Protein AF-A0AAU5ZJK6-F1 (afdb_monomer)

Structure (mmCIF, N/CA/C/O backbone):
data_AF-A0AAU5ZJK6-F1
#
_entry.id   AF-A0AAU5ZJK6-F1
#
loop_
_atom_site.group_PDB
_atom_site.id
_atom_site.type_symbol
_atom_site.label_atom_id
_atom_site.label_alt_id
_atom_site.label_comp_id
_atom_site.label_asym_id
_atom_site.label_entity_id
_atom_site.label_seq_id
_atom_site.pdbx_PDB_ins_code
_atom_site.Cartn_x
_atom_site.Cartn_y
_atom_site.Cartn_z
_atom_site.occupancy
_atom_site.B_iso_or_equiv
_atom_site.auth_seq_id
_atom_site.auth_comp_id
_atom_site.auth_asym_id
_atom_site.auth_atom_id
_atom_site.pdbx_PDB_model_num
ATOM 1 N N . MET A 1 1 ? 12.419 15.454 -3.092 1.00 54.41 1 MET A N 1
ATOM 2 C CA . MET A 1 1 ? 12.088 14.405 -2.104 1.00 54.41 1 MET A CA 1
ATOM 3 C C . MET A 1 1 ? 10.649 14.010 -2.346 1.00 54.41 1 MET A C 1
ATOM 5 O O . MET A 1 1 ? 9.830 14.910 -2.484 1.00 54.41 1 MET A O 1
ATOM 9 N N . THR A 1 2 ? 10.350 12.718 -2.471 1.00 68.06 2 THR A N 1
ATOM 10 C CA . THR A 1 2 ? 8.957 12.257 -2.531 1.00 68.06 2 THR A CA 1
ATOM 11 C C . THR A 1 2 ? 8.286 12.638 -1.213 1.00 68.06 2 THR A C 1
ATOM 13 O O . THR A 1 2 ? 8.852 12.308 -0.166 1.00 68.06 2 THR A O 1
ATOM 16 N N . PRO A 1 3 ? 7.157 13.365 -1.229 1.00 82.62 3 PRO A N 1
ATOM 17 C CA . PRO A 1 3 ? 6.445 13.665 0.000 1.00 82.62 3 PRO A CA 1
ATOM 18 C C . PRO A 1 3 ? 6.078 12.352 0.694 1.00 82.62 3 PRO A C 1
ATOM 20 O O . PRO A 1 3 ? 5.552 11.428 0.068 1.00 82.62 3 PRO A O 1
ATOM 23 N N . TRP A 1 4 ? 6.410 12.261 1.978 1.00 88.31 4 TRP A N 1
ATOM 24 C CA . TRP A 1 4 ? 6.071 11.125 2.822 1.00 88.31 4 TRP A CA 1
ATOM 25 C C . TRP A 1 4 ? 5.481 11.614 4.139 1.00 88.31 4 TRP A C 1
ATOM 27 O O . TRP A 1 4 ? 5.748 12.736 4.575 1.00 88.31 4 TRP A O 1
ATOM 37 N N . ARG A 1 5 ? 4.669 10.762 4.757 1.00 93.12 5 ARG A N 1
ATOM 38 C CA . ARG A 1 5 ? 4.120 10.966 6.099 1.00 93.12 5 ARG A CA 1
ATOM 39 C C . ARG A 1 5 ? 4.193 9.679 6.904 1.00 93.12 5 ARG A C 1
ATOM 41 O O . ARG A 1 5 ? 4.313 8.592 6.338 1.00 93.12 5 ARG A O 1
ATOM 48 N N . GLU A 1 6 ? 4.061 9.794 8.217 1.00 93.44 6 GLU A N 1
ATOM 49 C CA . GLU A 1 6 ? 3.873 8.629 9.076 1.00 93.44 6 GLU A CA 1
ATOM 50 C C . GLU A 1 6 ? 2.557 7.920 8.731 1.00 93.44 6 GLU A C 1
ATOM 52 O O . GLU A 1 6 ? 1.541 8.551 8.410 1.00 93.44 6 GLU A O 1
ATOM 57 N N . ALA A 1 7 ? 2.596 6.591 8.756 1.00 92.94 7 ALA A N 1
ATOM 58 C CA . ALA A 1 7 ? 1.426 5.767 8.512 1.00 92.94 7 ALA A CA 1
ATOM 59 C C . ALA A 1 7 ? 0.508 5.738 9.740 1.00 92.94 7 ALA A C 1
ATOM 61 O O . ALA A 1 7 ? 0.954 5.562 10.875 1.00 92.94 7 ALA A O 1
ATOM 62 N N . ALA A 1 8 ? -0.792 5.864 9.502 1.00 91.44 8 ALA A N 1
ATOM 63 C CA . ALA A 1 8 ? -1.814 5.675 10.517 1.00 91.44 8 ALA A CA 1
ATOM 64 C C . ALA A 1 8 ? -2.053 4.181 10.792 1.00 91.44 8 ALA A C 1
ATOM 66 O O . ALA A 1 8 ? -1.755 3.309 9.972 1.00 91.44 8 ALA A O 1
ATOM 67 N N . LEU A 1 9 ? -2.652 3.879 11.947 1.00 88.44 9 LEU A N 1
ATOM 68 C CA . LEU A 1 9 ? -3.067 2.517 12.275 1.00 88.44 9 LEU A CA 1
ATOM 69 C C . LEU A 1 9 ? -4.051 1.975 11.228 1.00 88.44 9 LEU A C 1
ATOM 71 O O . LEU A 1 9 ? -5.016 2.651 10.873 1.00 88.44 9 LEU A O 1
ATOM 75 N N . GLY A 1 10 ? -3.795 0.756 10.746 1.00 88.38 10 GLY A N 1
ATOM 76 C CA . GLY A 1 10 ? -4.596 0.120 9.699 1.00 88.38 10 GLY A CA 1
ATOM 77 C C . GLY A 1 10 ? -4.173 0.476 8.273 1.00 88.38 10 GLY A C 1
ATOM 78 O O . GLY A 1 10 ? -4.705 -0.108 7.332 1.00 88.38 10 GLY A O 1
ATOM 79 N N . GLU A 1 11 ? -3.205 1.375 8.084 1.00 92.88 11 GLU A N 1
ATOM 80 C CA . GLU A 1 11 ? -2.594 1.570 6.772 1.00 92.88 11 GLU A CA 1
ATOM 81 C C . GLU A 1 11 ? -1.620 0.439 6.470 1.00 92.88 11 GLU A C 1
ATOM 83 O O . GLU A 1 11 ? -0.765 0.089 7.285 1.00 92.88 11 GLU A O 1
ATOM 88 N N . LEU A 1 12 ? -1.758 -0.152 5.289 1.00 90.56 12 LEU A N 1
ATOM 89 C CA . LEU A 1 12 ? -1.025 -1.336 4.890 1.00 90.56 12 LEU A CA 1
ATOM 90 C C . LEU A 1 12 ? 0.044 -1.003 3.865 1.00 90.56 12 LEU A C 1
ATOM 92 O O . LEU A 1 12 ? -0.150 -0.271 2.901 1.00 90.56 12 LEU A O 1
ATOM 96 N N . CYS A 1 13 ? 1.194 -1.630 4.044 1.00 89.69 13 CYS A N 1
ATOM 97 C CA . CYS A 1 13 ? 2.194 -1.738 3.011 1.00 89.69 13 CYS A CA 1
ATOM 98 C C . CYS A 1 13 ? 1.691 -2.650 1.885 1.00 89.69 13 CYS A C 1
ATOM 100 O O . CYS A 1 13 ? 0.873 -3.542 2.103 1.00 89.69 13 CYS A O 1
ATOM 102 N N . THR A 1 14 ? 2.262 -2.519 0.6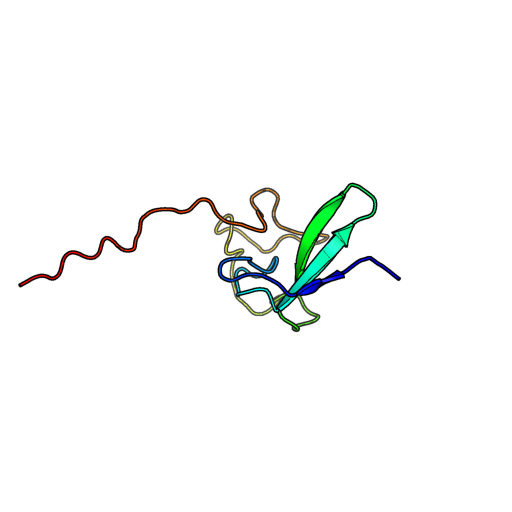89 1.00 85.69 14 THR A N 1
ATOM 103 C CA . THR A 1 14 ? 2.022 -3.406 -0.472 1.00 85.69 14 THR A CA 1
ATOM 104 C C . THR A 1 14 ? 2.298 -4.893 -0.204 1.00 85.69 14 THR A C 1
ATOM 106 O O . THR A 1 14 ? 1.950 -5.756 -1.009 1.00 85.69 14 THR A O 1
ATOM 109 N N . CYS A 1 15 ? 2.900 -5.200 0.945 1.00 84.06 15 CYS A N 1
ATOM 110 C CA . CYS A 1 15 ? 3.131 -6.539 1.472 1.00 84.06 15 CYS A CA 1
ATOM 111 C C . CYS A 1 15 ? 2.069 -7.034 2.470 1.00 84.06 15 CYS A C 1
ATOM 113 O O . CYS A 1 15 ? 2.253 -8.100 3.048 1.00 84.06 15 CYS A O 1
ATOM 115 N N . GLY A 1 16 ? 1.018 -6.253 2.731 1.00 85.50 16 GLY A N 1
ATOM 116 C CA . GLY A 1 16 ? -0.058 -6.557 3.680 1.00 85.50 16 GLY A CA 1
ATOM 117 C C . GLY A 1 16 ? 0.263 -6.287 5.155 1.00 85.50 16 GLY A C 1
ATOM 118 O O . GLY A 1 16 ? -0.631 -6.370 5.986 1.00 85.50 16 GLY A O 1
ATOM 119 N N . ARG A 1 17 ? 1.510 -5.952 5.510 1.00 88.06 17 ARG A N 1
ATOM 120 C CA . ARG A 1 17 ? 1.872 -5.543 6.883 1.00 88.06 17 ARG A CA 1
ATOM 121 C C . ARG A 1 17 ? 1.477 -4.097 7.150 1.00 88.06 17 ARG A C 1
ATOM 123 O O . ARG A 1 17 ? 1.438 -3.308 6.213 1.00 88.06 17 ARG A O 1
ATOM 130 N N . GLN A 1 18 ? 1.321 -3.739 8.422 1.00 90.81 18 GLN A N 1
ATOM 131 C CA . GLN A 1 18 ? 1.225 -2.349 8.873 1.00 90.81 18 GLN A CA 1
ATOM 132 C C . GLN A 1 18 ? 2.344 -1.500 8.236 1.00 90.81 18 GLN A C 1
ATOM 134 O O . GLN A 1 18 ? 3.534 -1.820 8.347 1.00 90.81 18 GLN A O 1
ATOM 139 N N . ALA A 1 19 ? 1.955 -0.435 7.543 1.00 93.06 19 ALA A N 1
ATOM 140 C CA . ALA A 1 19 ? 2.872 0.579 7.057 1.00 93.06 19 ALA A CA 1
ATOM 141 C C . ALA A 1 19 ? 3.436 1.387 8.235 1.00 93.06 19 ALA A C 1
ATOM 143 O O . ALA A 1 19 ? 2.792 1.563 9.265 1.00 93.06 19 ALA A O 1
ATOM 144 N N . ARG A 1 20 ? 4.666 1.866 8.080 1.00 93.06 20 ARG A N 1
ATOM 145 C CA . ARG A 1 20 ? 5.314 2.824 8.986 1.00 93.06 20 ARG A CA 1
ATOM 146 C C . ARG A 1 20 ? 5.360 4.202 8.338 1.00 93.06 20 ARG A C 1
ATOM 148 O O . ARG A 1 20 ? 5.168 5.210 9.004 1.00 93.06 20 ARG A O 1
ATOM 155 N N . GLU A 1 21 ? 5.545 4.214 7.024 1.00 93.25 21 GLU A N 1
ATOM 156 C CA . GLU A 1 21 ? 5.623 5.409 6.195 1.00 93.25 21 GLU A CA 1
ATOM 157 C C . GLU A 1 21 ? 4.634 5.278 5.038 1.00 93.25 21 GLU A C 1
ATOM 159 O O . GLU A 1 21 ? 4.405 4.179 4.525 1.00 93.25 21 GLU A O 1
ATOM 164 N N . VAL A 1 22 ? 4.061 6.396 4.614 1.00 92.81 22 VAL A N 1
ATOM 165 C CA . VAL A 1 22 ? 3.234 6.496 3.414 1.00 92.81 22 VAL A CA 1
ATOM 166 C C . VAL A 1 22 ? 3.882 7.483 2.467 1.00 92.81 22 VAL A C 1
ATOM 168 O O . VAL A 1 22 ? 4.093 8.641 2.820 1.00 92.81 22 VAL A O 1
ATOM 171 N N . PHE A 1 23 ? 4.192 7.016 1.264 1.00 90.44 23 PHE A N 1
ATOM 172 C CA . PHE A 1 23 ? 4.738 7.825 0.186 1.00 90.44 23 PHE A CA 1
ATOM 173 C C . PHE A 1 23 ? 3.619 8.280 -0.735 1.00 90.44 23 PHE A C 1
ATOM 175 O O . PHE A 1 23 ? 2.826 7.45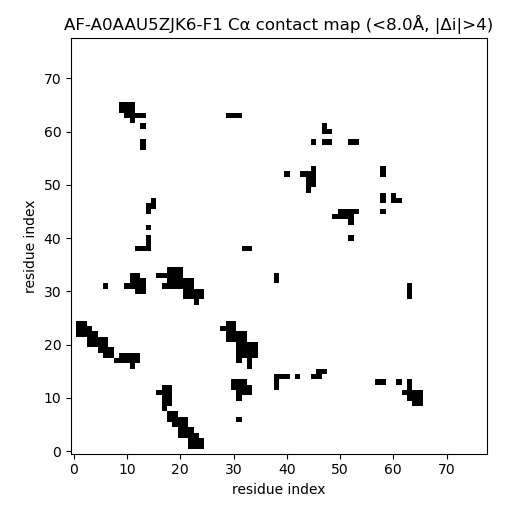6 -1.192 1.00 90.44 23 PHE A O 1
ATOM 182 N N . VAL A 1 24 ? 3.599 9.569 -1.053 1.00 88.81 24 VAL A N 1
ATOM 183 C CA . VAL A 1 24 ? 2.681 10.133 -2.041 1.00 88.81 24 VAL A CA 1
ATOM 184 C C . VAL A 1 24 ? 3.389 10.147 -3.390 1.00 88.81 24 VAL A C 1
ATOM 186 O O . VAL A 1 24 ? 4.433 10.784 -3.558 1.00 88.81 24 VAL A O 1
ATOM 189 N N . ARG A 1 25 ? 2.854 9.397 -4.350 1.00 83.75 25 ARG A N 1
ATOM 190 C CA . ARG A 1 25 ? 3.365 9.348 -5.718 1.00 83.75 25 ARG A CA 1
ATOM 191 C C . ARG A 1 25 ? 3.018 10.630 -6.476 1.00 83.75 25 ARG A C 1
ATOM 193 O O . ARG A 1 25 ? 2.184 11.421 -6.048 1.00 83.75 25 ARG A O 1
ATOM 200 N N . ALA A 1 26 ? 3.671 10.838 -7.619 1.00 81.88 26 ALA A N 1
ATOM 201 C CA . ALA A 1 26 ? 3.468 12.032 -8.444 1.00 81.88 26 ALA A CA 1
ATOM 202 C C . ALA A 1 26 ? 2.027 12.163 -8.974 1.00 81.88 26 ALA A C 1
ATOM 204 O O . ALA A 1 26 ? 1.560 13.270 -9.216 1.00 81.88 26 ALA A O 1
ATOM 205 N N . ASP A 1 27 ? 1.333 11.038 -9.127 1.00 82.81 27 ASP A N 1
ATOM 206 C CA . ASP A 1 27 ? -0.071 10.920 -9.520 1.00 82.81 27 ASP A CA 1
ATOM 207 C C . ASP A 1 27 ? -1.061 11.125 -8.357 1.00 82.81 27 ASP A C 1
ATOM 209 O O . ASP A 1 27 ? -2.269 11.121 -8.572 1.00 82.81 27 ASP A O 1
ATOM 213 N N . GLY A 1 28 ? -0.564 11.356 -7.137 1.00 81.56 28 GLY A N 1
ATOM 214 C CA . GLY A 1 28 ? -1.378 11.549 -5.934 1.00 81.56 28 GLY A CA 1
ATOM 215 C C . GLY A 1 28 ? -1.698 10.259 -5.178 1.00 81.56 28 GLY A C 1
ATOM 216 O O . GLY A 1 28 ? -2.184 10.337 -4.052 1.00 81.56 28 GLY A O 1
ATOM 217 N N . ASP A 1 29 ? -1.376 9.089 -5.740 1.00 84.81 29 ASP A N 1
ATOM 218 C CA . ASP A 1 29 ? -1.566 7.804 -5.068 1.00 84.81 29 ASP A CA 1
ATOM 219 C C . ASP A 1 29 ? -0.672 7.663 -3.833 1.00 84.81 29 ASP A C 1
ATOM 221 O O . ASP A 1 29 ? 0.536 7.914 -3.861 1.00 84.81 29 ASP A O 1
ATOM 225 N N . GLU A 1 30 ? -1.261 7.172 -2.747 1.00 90.25 30 GLU A N 1
ATOM 226 C CA . GLU A 1 30 ? -0.559 6.915 -1.497 1.00 90.25 30 GLU A CA 1
ATOM 227 C C . GLU A 1 30 ? -0.152 5.437 -1.371 1.00 90.25 30 GLU A C 1
ATOM 229 O O . GLU A 1 30 ? -0.970 4.516 -1.469 1.00 90.25 30 GLU A O 1
ATOM 234 N N . ILE A 1 31 ? 1.130 5.186 -1.091 1.00 89.31 31 ILE A N 1
ATOM 235 C CA . ILE A 1 31 ? 1.672 3.837 -0.902 1.00 89.31 31 ILE A CA 1
ATOM 236 C C . ILE A 1 31 ? 2.308 3.670 0.467 1.00 89.31 31 ILE A C 1
ATOM 238 O O . ILE A 1 31 ? 3.248 4.375 0.824 1.00 89.31 31 ILE A O 1
ATOM 242 N N . GLY A 1 32 ? 1.856 2.644 1.185 1.00 91.25 32 GLY A N 1
ATOM 243 C CA . GLY A 1 32 ? 2.409 2.242 2.461 1.00 91.25 32 GLY A CA 1
ATOM 244 C C . GLY A 1 32 ? 3.721 1.478 2.304 1.00 91.25 32 GLY A C 1
ATOM 245 O O . GLY A 1 32 ? 3.880 0.591 1.455 1.00 91.25 32 GLY A O 1
ATOM 246 N N . TYR A 1 33 ? 4.648 1.766 3.203 1.00 90.44 33 TYR A N 1
ATOM 247 C CA . TYR A 1 33 ? 5.940 1.119 3.315 1.00 90.44 33 TYR A CA 1
ATOM 248 C C . TYR A 1 33 ? 6.183 0.681 4.753 1.00 90.44 33 TYR A C 1
ATOM 250 O O . TYR A 1 33 ? 6.040 1.453 5.695 1.00 90.44 33 TYR A O 1
ATOM 258 N N . CYS A 1 34 ? 6.533 -0.591 4.932 1.00 90.38 34 CYS A N 1
ATOM 259 C CA . CYS A 1 34 ? 6.738 -1.189 6.254 1.00 90.38 34 CYS A CA 1
ATOM 260 C C . CYS A 1 34 ? 8.207 -1.181 6.719 1.00 90.38 34 CYS A C 1
ATOM 262 O O . CYS A 1 34 ? 8.517 -1.807 7.729 1.00 90.38 34 CYS A O 1
ATOM 264 N N . GLY A 1 35 ? 9.122 -0.522 5.996 1.00 87.12 35 GLY A N 1
ATOM 265 C CA . GLY A 1 35 ? 10.559 -0.543 6.309 1.00 87.12 35 GLY A CA 1
ATOM 266 C C . GLY A 1 35 ? 11.334 -1.714 5.693 1.00 87.12 35 GLY A C 1
ATOM 267 O O . GLY A 1 35 ? 12.538 -1.825 5.903 1.00 87.12 35 GLY A O 1
ATOM 268 N N . ILE A 1 36 ? 10.664 -2.594 4.940 1.00 83.81 36 ILE A N 1
ATOM 269 C CA . ILE A 1 36 ? 11.280 -3.767 4.310 1.00 83.81 36 ILE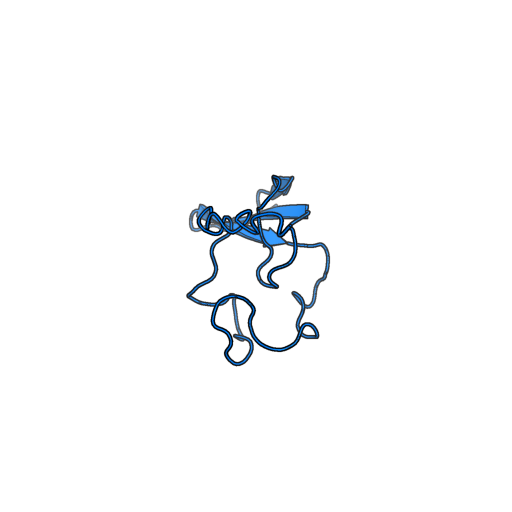 A CA 1
ATOM 270 C C . ILE A 1 36 ? 11.432 -3.509 2.802 1.00 83.81 36 ILE A C 1
ATOM 272 O O . ILE A 1 36 ? 10.415 -3.472 2.099 1.00 83.81 36 ILE A O 1
ATOM 276 N N . PRO A 1 37 ? 12.668 -3.356 2.287 1.00 74.06 37 PRO A N 1
ATOM 277 C CA . PRO A 1 37 ? 12.920 -2.869 0.929 1.00 74.06 37 PRO A CA 1
ATOM 278 C C . PRO A 1 37 ? 12.487 -3.853 -0.160 1.00 74.06 37 PRO A C 1
ATOM 280 O O . PRO A 1 37 ? 12.132 -3.437 -1.257 1.00 74.06 37 PRO A O 1
ATOM 283 N N . ASP A 1 38 ? 12.430 -5.156 0.132 1.00 73.56 38 ASP A N 1
ATOM 284 C CA . ASP A 1 38 ? 11.902 -6.144 -0.813 1.00 73.56 38 ASP A CA 1
ATOM 285 C C . ASP A 1 38 ? 10.364 -6.116 -0.916 1.00 73.56 38 ASP A C 1
ATOM 287 O O . ASP A 1 38 ? 9.769 -6.862 -1.699 1.00 73.56 38 ASP A O 1
ATOM 291 N N . GLY A 1 39 ? 9.690 -5.272 -0.123 1.00 66.69 39 GLY A N 1
ATOM 292 C CA . GLY A 1 39 ? 8.234 -5.178 -0.072 1.00 66.69 39 GLY A CA 1
ATOM 293 C C . GLY A 1 39 ? 7.586 -6.488 0.377 1.00 66.69 39 GLY A C 1
ATOM 294 O O . GLY A 1 39 ? 6.492 -6.816 -0.079 1.00 66.69 39 GLY A O 1
ATOM 295 N N . GLY A 1 40 ? 8.277 -7.298 1.185 1.00 62.28 40 GLY A N 1
ATOM 296 C CA . GLY A 1 40 ? 7.809 -8.635 1.546 1.00 62.28 40 GLY A CA 1
ATOM 297 C C . GLY A 1 40 ? 7.783 -9.604 0.365 1.00 62.28 40 GLY A C 1
ATOM 298 O O . GLY A 1 40 ? 6.874 -10.421 0.266 1.00 62.28 40 GLY A O 1
ATOM 299 N N . ALA A 1 41 ? 8.771 -9.540 -0.530 1.00 64.81 41 ALA A N 1
ATOM 300 C CA . ALA A 1 41 ? 9.014 -10.543 -1.567 1.00 64.81 41 ALA A CA 1
ATOM 301 C C . ALA A 1 41 ? 9.090 -11.965 -1.010 1.00 64.81 41 ALA A C 1
ATOM 303 O O . ALA A 1 41 ? 8.766 -12.917 -1.712 1.00 64.81 41 ALA A O 1
ATOM 304 N N . LYS A 1 42 ? 9.472 -12.096 0.262 1.00 66.50 42 LYS A N 1
ATOM 305 C CA . LYS A 1 42 ? 9.547 -13.369 0.982 1.00 66.50 42 LYS A CA 1
ATOM 306 C C . LYS A 1 42 ? 8.281 -13.718 1.779 1.00 66.50 42 LYS A C 1
ATOM 308 O O . LYS A 1 42 ? 8.269 -14.742 2.447 1.00 66.50 42 LYS A O 1
ATOM 313 N N . SER A 1 43 ? 7.225 -12.903 1.728 1.00 65.44 43 SER A N 1
ATOM 314 C CA . SER A 1 43 ? 6.031 -13.056 2.578 1.00 65.44 43 SER A CA 1
ATOM 315 C C . SER A 1 43 ? 4.979 -14.050 2.048 1.00 65.44 43 SER A C 1
ATOM 317 O O . SER A 1 43 ? 3.888 -14.116 2.604 1.00 65.44 43 SER A O 1
ATOM 319 N N . GLY A 1 44 ? 5.278 -14.832 1.003 1.00 72.81 44 GLY A N 1
ATOM 320 C CA . GLY A 1 44 ? 4.346 -15.819 0.441 1.00 72.81 44 GLY A CA 1
ATOM 321 C C . GLY A 1 44 ? 3.425 -15.250 -0.656 1.00 72.81 44 GLY A C 1
ATOM 322 O O . GLY A 1 44 ? 3.845 -14.345 -1.386 1.00 72.81 44 GLY A O 1
ATOM 323 N N . PRO A 1 45 ? 2.210 -15.804 -0.854 1.00 82.19 45 PRO A N 1
ATOM 324 C CA . PRO A 1 45 ? 1.268 -15.308 -1.859 1.00 82.19 45 PRO A CA 1
ATOM 325 C C . PRO A 1 45 ? 0.855 -13.857 -1.577 1.00 82.19 45 PRO A C 1
ATOM 327 O O . PRO A 1 45 ? 0.996 -13.346 -0.468 1.00 82.19 45 PRO A O 1
ATOM 330 N N . CYS A 1 46 ? 0.352 -13.167 -2.599 1.00 83.62 46 CYS A N 1
ATOM 331 C CA . CYS A 1 46 ? -0.080 -11.7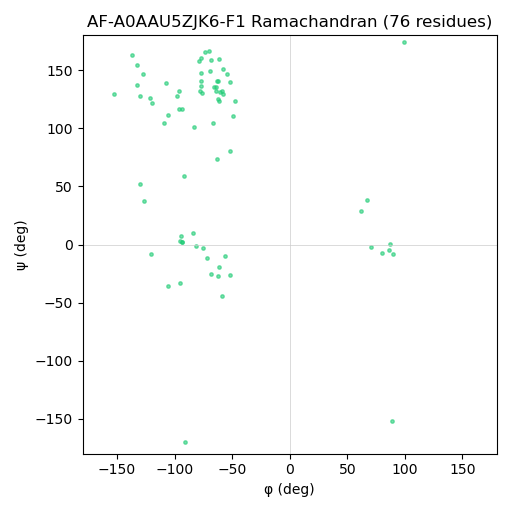86 -2.466 1.00 83.62 46 CYS A CA 1
ATOM 332 C C . CYS A 1 46 ? -1.230 -11.682 -1.446 1.00 83.62 46 CYS A C 1
ATOM 334 O O . CYS A 1 46 ? -2.273 -12.298 -1.662 1.00 83.62 46 CYS A O 1
ATOM 336 N N . PRO A 1 47 ? -1.108 -10.860 -0.390 1.00 80.62 47 PRO A N 1
ATOM 337 C CA . PRO A 1 47 ? -2.125 -10.787 0.662 1.00 80.62 47 PRO A CA 1
ATOM 338 C C . PRO A 1 47 ? -3.421 -10.091 0.221 1.00 80.62 47 PRO A C 1
ATOM 340 O O . PRO A 1 47 ? -4.418 -10.169 0.925 1.00 80.62 47 PRO A O 1
ATOM 343 N N . PHE A 1 48 ? -3.428 -9.424 -0.938 1.00 84.88 48 PHE A N 1
ATOM 344 C CA . PHE A 1 48 ? -4.592 -8.683 -1.440 1.00 84.88 48 PHE A CA 1
ATOM 345 C C . PHE A 1 48 ? -5.458 -9.494 -2.409 1.00 84.88 48 PHE A C 1
ATOM 347 O O . PHE A 1 48 ? -6.668 -9.299 -2.468 1.00 84.88 48 PHE A O 1
ATOM 354 N N . CYS A 1 49 ? -4.854 -10.385 -3.199 1.00 85.75 49 CYS A N 1
ATOM 355 C CA . CYS A 1 49 ? -5.573 -11.192 -4.191 1.00 85.75 49 CYS A CA 1
ATOM 356 C C . CYS A 1 49 ? -5.442 -12.704 -3.972 1.00 85.75 49 CYS A C 1
ATOM 358 O O . CYS A 1 49 ? -6.092 -13.466 -4.679 1.00 85.75 49 CYS A O 1
ATOM 360 N N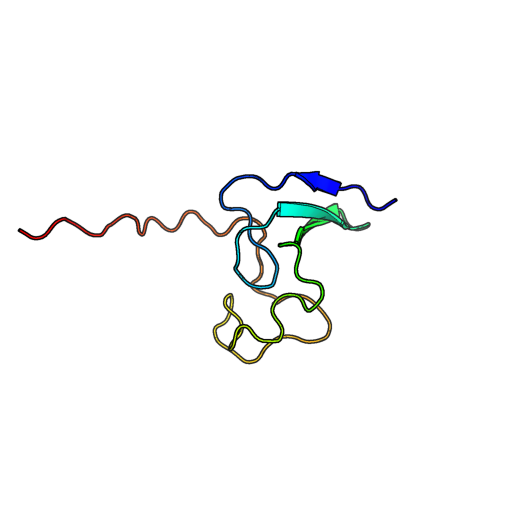 . GLY A 1 50 ? -4.589 -13.153 -3.045 1.00 83.50 50 GLY A N 1
ATOM 361 C CA . GLY A 1 50 ? -4.307 -14.570 -2.791 1.00 83.50 50 GLY A CA 1
ATOM 362 C C . GLY A 1 50 ? -3.498 -15.271 -3.891 1.00 83.50 50 GLY A C 1
ATOM 363 O O . GLY A 1 50 ? -3.172 -16.446 -3.754 1.00 83.50 50 GLY A O 1
ATOM 364 N N . LEU A 1 51 ? -3.160 -14.573 -4.981 1.00 83.62 51 LEU A N 1
ATOM 365 C CA . LEU A 1 51 ? -2.419 -15.125 -6.116 1.00 83.62 51 LEU A CA 1
ATOM 366 C C . LEU A 1 51 ? -0.903 -14.955 -5.947 1.00 83.62 51 LEU A C 1
ATOM 368 O O . LEU A 1 51 ? -0.389 -14.583 -4.892 1.00 83.62 51 LEU A O 1
ATOM 372 N N . ARG A 1 52 ? -0.159 -15.230 -7.024 1.00 80.75 52 ARG A N 1
ATOM 373 C CA . ARG A 1 52 ? 1.280 -14.964 -7.104 1.00 80.75 52 ARG A CA 1
ATOM 374 C C . ARG A 1 52 ? 1.558 -13.478 -6.874 1.00 80.75 52 ARG A C 1
ATOM 376 O O . ARG A 1 52 ? 0.738 -12.615 -7.181 1.00 80.75 52 ARG A O 1
ATOM 383 N N . ARG A 1 53 ? 2.741 -13.180 -6.345 1.00 74.69 53 ARG A N 1
ATOM 384 C CA . ARG A 1 53 ? 3.158 -11.803 -6.096 1.00 74.69 53 ARG A CA 1
ATOM 385 C C . ARG A 1 53 ? 3.279 -11.027 -7.408 1.00 74.69 53 ARG A C 1
ATOM 387 O O . ARG A 1 53 ? 3.830 -11.533 -8.383 1.00 74.69 53 ARG A O 1
ATOM 394 N N . HIS A 1 54 ? 2.763 -9.802 -7.408 1.00 73.69 54 HIS A N 1
ATOM 395 C CA . HIS A 1 54 ? 2.829 -8.911 -8.559 1.00 73.69 54 HIS A CA 1
ATOM 396 C C . HIS A 1 54 ? 4.230 -8.295 -8.660 1.00 73.69 54 HIS A C 1
ATOM 398 O O . HIS A 1 54 ? 4.795 -7.848 -7.662 1.00 73.69 54 HIS A O 1
ATOM 404 N N . SER A 1 55 ? 4.806 -8.333 -9.861 1.00 69.12 55 SER A N 1
ATOM 405 C CA . SER A 1 55 ? 6.067 -7.680 -10.207 1.00 69.12 55 SER A CA 1
ATOM 406 C C . SER A 1 55 ? 6.056 -7.354 -11.705 1.00 69.12 55 SER A C 1
ATOM 408 O O . SER A 1 55 ? 5.777 -8.264 -12.490 1.00 69.12 55 SER A O 1
ATOM 410 N N . PRO A 1 56 ? 6.354 -6.110 -12.121 1.00 71.31 56 PRO A N 1
ATOM 411 C CA . PRO A 1 56 ? 6.638 -4.938 -11.287 1.00 71.31 56 PRO A CA 1
ATOM 412 C C . PRO A 1 56 ? 5.363 -4.312 -10.684 1.00 71.31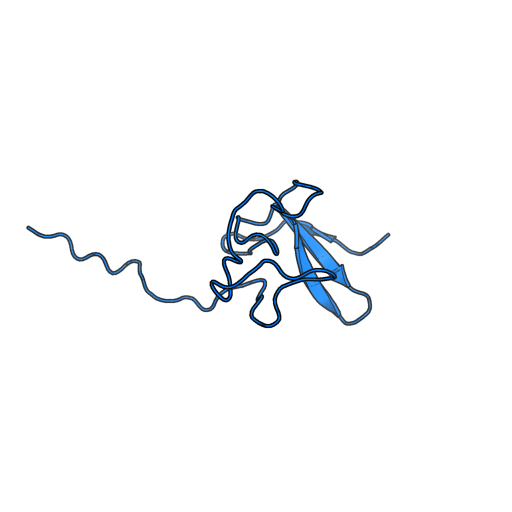 56 PRO A C 1
ATOM 414 O O . PRO A 1 56 ? 4.309 -4.304 -11.311 1.00 71.31 56 PRO A O 1
ATOM 417 N N . GLY A 1 57 ? 5.473 -3.737 -9.480 1.00 73.69 57 GLY A N 1
ATOM 418 C CA . GLY A 1 57 ? 4.421 -2.907 -8.871 1.00 73.69 57 GLY A CA 1
ATOM 419 C C . GLY A 1 57 ? 3.517 -3.594 -7.830 1.00 73.69 57 GLY A C 1
ATOM 420 O O . GLY A 1 57 ? 3.658 -4.788 -7.561 1.00 73.69 57 GLY A O 1
ATOM 421 N N . PRO A 1 58 ? 2.621 -2.820 -7.181 1.00 79.00 58 PRO A N 1
ATOM 422 C CA . PRO A 1 58 ? 1.682 -3.335 -6.186 1.00 79.00 58 PRO A CA 1
ATOM 423 C C . PRO A 1 58 ? 0.588 -4.203 -6.824 1.00 79.00 58 PRO A C 1
ATOM 425 O O . PRO A 1 58 ? 0.383 -4.206 -8.036 1.00 79.00 58 PRO A O 1
ATOM 428 N N . CYS A 1 59 ? -0.145 -4.943 -5.990 1.00 84.06 59 CYS A N 1
ATOM 429 C CA . CYS A 1 59 ? -1.322 -5.677 -6.447 1.00 84.06 59 CYS A CA 1
ATOM 430 C C . CYS A 1 59 ? -2.391 -4.707 -6.983 1.00 84.06 59 CYS A C 1
ATOM 432 O O . CYS A 1 59 ? -2.639 -3.699 -6.335 1.00 84.06 59 CYS A O 1
ATOM 434 N N . PRO A 1 60 ? -3.116 -5.021 -8.068 1.00 85.31 60 PRO A N 1
ATOM 435 C CA . PRO A 1 60 ? -4.251 -4.207 -8.520 1.00 85.31 60 PRO A CA 1
ATOM 436 C C . PRO A 1 60 ? -5.396 -4.101 -7.497 1.00 85.31 60 PRO A C 1
ATOM 438 O O . PRO A 1 60 ? -6.245 -3.227 -7.602 1.00 85.31 60 PRO A O 1
ATOM 441 N N . ARG A 1 61 ? -5.444 -5.022 -6.524 1.00 85.00 61 ARG A N 1
ATOM 442 C CA . ARG A 1 61 ? -6.388 -5.025 -5.392 1.00 85.00 61 ARG A CA 1
ATOM 443 C C . ARG A 1 61 ? -5.818 -4.334 -4.148 1.00 85.00 61 ARG A C 1
ATOM 445 O O . ARG A 1 61 ? -6.454 -4.356 -3.099 1.00 85.00 61 ARG A O 1
ATOM 452 N N . TYR A 1 62 ? -4.602 -3.796 -4.233 1.00 86.06 62 TYR A N 1
ATOM 453 C CA . TYR A 1 62 ? -3.989 -3.067 -3.134 1.00 86.06 62 TYR A CA 1
ATOM 454 C C . TYR A 1 62 ? -4.805 -1.814 -2.836 1.00 86.06 62 TYR A C 1
ATOM 456 O O . TYR A 1 62 ? -5.124 -1.034 -3.727 1.00 86.06 62 TYR A O 1
ATOM 464 N N . THR A 1 63 ? -5.081 -1.615 -1.558 1.00 88.19 63 THR A N 1
ATOM 465 C CA . THR A 1 63 ? -5.559 -0.350 -1.022 1.00 88.19 63 THR A CA 1
ATOM 466 C C . THR A 1 63 ? -4.739 -0.046 0.220 1.00 88.19 63 THR A C 1
ATOM 468 O O . THR A 1 63 ? -4.470 -0.948 1.020 1.00 88.19 63 THR A O 1
ATOM 471 N N . LEU A 1 64 ? -4.321 1.214 0.371 1.00 89.00 64 LEU A N 1
ATOM 472 C CA . LEU A 1 64 ? -3.576 1.659 1.546 1.00 89.00 64 LEU A CA 1
ATOM 473 C C . LEU A 1 64 ? -4.389 1.409 2.814 1.00 89.00 64 LEU A C 1
ATOM 475 O O . LEU A 1 64 ? -3.866 0.902 3.798 1.00 89.00 64 LEU A O 1
ATOM 479 N N . ARG A 1 65 ? -5.678 1.742 2.771 1.00 88.69 65 ARG A N 1
ATOM 480 C CA . ARG A 1 65 ? -6.627 1.452 3.839 1.00 88.69 65 ARG A CA 1
ATOM 481 C C . ARG A 1 65 ? -7.567 0.361 3.341 1.00 88.69 65 ARG A C 1
ATOM 483 O O . ARG A 1 65 ? -8.414 0.655 2.491 1.00 88.69 65 ARG A O 1
ATOM 490 N N . PRO A 1 66 ? -7.425 -0.898 3.791 1.00 74.44 66 PRO A N 1
ATOM 491 C CA . PRO A 1 66 ? -8.448 -1.895 3.522 1.00 74.44 66 PRO A CA 1
ATOM 492 C C . PRO A 1 66 ? -9.797 -1.368 4.023 1.00 74.44 66 PRO A C 1
ATOM 494 O O . PRO A 1 66 ? -9.834 -0.630 5.016 1.00 74.44 66 PRO A O 1
ATOM 497 N N . PRO A 1 67 ? -10.911 -1.705 3.345 1.00 68.88 67 PRO A N 1
ATOM 498 C CA . PRO A 1 67 ? -12.221 -1.439 3.915 1.00 68.88 67 PRO A CA 1
ATOM 499 C C . PRO A 1 67 ? -12.237 -2.028 5.324 1.00 68.88 67 PRO A C 1
ATOM 501 O O . PRO A 1 67 ? -11.681 -3.106 5.536 1.00 68.88 67 PRO A O 1
ATOM 504 N N . LEU A 1 68 ? -12.837 -1.311 6.278 1.00 60.72 68 LEU A N 1
ATOM 505 C CA . LEU A 1 68 ? -13.080 -1.799 7.634 1.00 60.72 68 LEU A CA 1
ATOM 506 C C . LEU A 1 68 ? -14.027 -3.004 7.543 1.00 60.72 68 LEU A C 1
ATOM 508 O O . LEU A 1 68 ? -15.224 -2.900 7.807 1.00 60.72 68 LEU A O 1
ATOM 512 N N . THR A 1 69 ? -13.531 -4.151 7.091 1.00 50.00 69 THR A N 1
ATOM 513 C CA . THR A 1 69 ? -14.242 -5.407 7.211 1.00 50.00 69 THR A CA 1
ATOM 514 C C . THR A 1 69 ? -14.279 -5.674 8.699 1.00 50.00 69 THR A C 1
ATOM 516 O O . THR A 1 69 ? -13.256 -5.965 9.317 1.00 50.00 69 THR A O 1
ATOM 519 N N . ARG A 1 70 ? -15.466 -5.452 9.265 1.00 49.06 70 ARG A N 1
ATOM 520 C CA . ARG A 1 70 ? -15.905 -5.886 10.586 1.00 49.06 70 ARG A CA 1
ATOM 521 C C . ARG A 1 70 ? -15.651 -7.392 10.722 1.00 49.06 70 ARG A C 1
ATOM 523 O O . ARG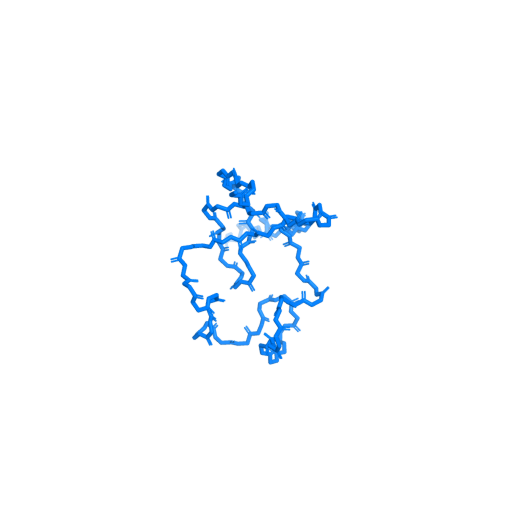 A 1 70 ? -16.560 -8.181 10.529 1.00 49.06 70 ARG A O 1
ATOM 530 N N . ASP A 1 71 ? -14.418 -7.775 11.010 1.00 49.72 71 ASP A N 1
ATOM 531 C CA . ASP A 1 71 ? -14.057 -9.118 11.466 1.00 49.72 71 ASP A CA 1
ATOM 532 C C . ASP A 1 71 ? -13.260 -9.008 12.778 1.00 49.72 71 ASP A C 1
ATOM 534 O O . ASP A 1 71 ? -12.327 -9.742 13.059 1.00 49.72 71 ASP A O 1
ATOM 538 N N . ASP A 1 72 ? -13.662 -8.047 13.615 1.00 49.53 72 ASP A N 1
ATOM 539 C CA . ASP A 1 72 ? -13.718 -8.240 15.066 1.00 49.53 72 ASP A CA 1
ATOM 540 C C . ASP A 1 72 ? -15.143 -8.725 15.391 1.00 49.53 72 ASP A C 1
ATOM 542 O O . ASP A 1 72 ? -15.972 -8.061 16.002 1.00 49.53 72 ASP A O 1
ATOM 546 N N . SER A 1 73 ? -15.522 -9.848 14.791 1.00 46.84 73 SER A N 1
ATOM 547 C CA . SER A 1 73 ? -16.770 -10.556 15.076 1.00 46.84 73 SER A CA 1
ATOM 548 C C . SER A 1 73 ? -16.435 -12.014 15.317 1.00 46.84 73 SER A C 1
ATOM 550 O O . SER A 1 73 ? -17.018 -12.922 14.737 1.00 46.84 73 SER A O 1
ATOM 552 N N . ARG A 1 74 ? -15.476 -12.243 16.215 1.00 51.00 74 ARG A N 1
ATOM 553 C CA . ARG A 1 74 ? -15.448 -13.486 16.971 1.00 51.00 74 ARG A CA 1
ATOM 554 C C . ARG A 1 74 ? -16.411 -13.272 18.144 1.00 51.00 74 ARG A C 1
ATOM 556 O O . ARG A 1 74 ? -16.036 -12.576 19.087 1.00 51.00 74 ARG A O 1
ATOM 563 N N . PRO A 1 75 ? -17.657 -13.788 18.123 1.00 53.38 75 PRO A N 1
ATOM 564 C CA . PRO A 1 75 ? -18.391 -13.884 19.370 1.00 53.38 75 PRO A CA 1
ATOM 565 C C . PRO A 1 75 ? -17.573 -14.801 20.283 1.00 53.38 75 PRO A C 1
ATOM 567 O O . PRO A 1 75 ? -17.114 -15.867 19.867 1.00 53.38 75 PRO A O 1
ATOM 570 N N . ASN A 1 76 ? -17.355 -14.360 21.518 1.00 52.44 76 ASN A N 1
ATOM 571 C CA . ASN A 1 76 ? -17.018 -15.263 22.607 1.00 52.44 76 ASN A CA 1
ATOM 572 C C . ASN A 1 76 ? -18.039 -16.416 22.592 1.00 52.44 76 ASN A C 1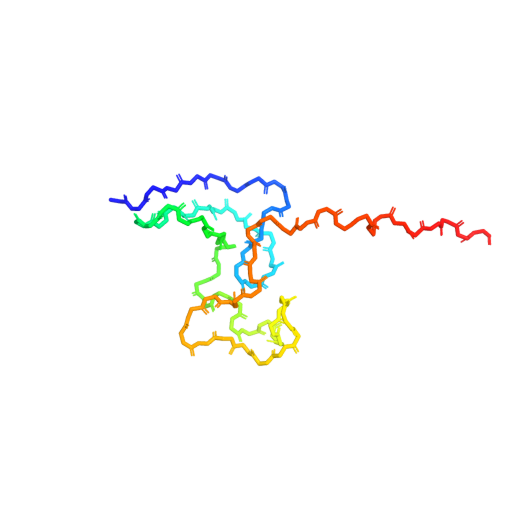
ATOM 574 O O . ASN A 1 76 ? -19.211 -16.189 22.878 1.00 52.44 76 ASN A O 1
ATOM 578 N N . GLY A 1 77 ? -17.617 -17.627 22.232 1.00 53.12 77 GLY A N 1
ATOM 579 C CA . GLY A 1 77 ? -18.220 -18.846 22.774 1.00 53.12 77 GLY A CA 1
ATOM 580 C C . GLY A 1 77 ? -17.322 -19.249 23.941 1.00 53.12 77 GLY A C 1
ATOM 581 O O . GLY A 1 77 ? -16.122 -19.400 23.725 1.00 53.12 77 GLY A O 1
AT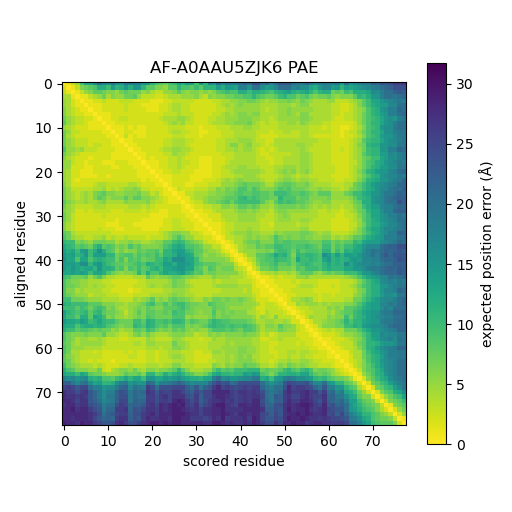OM 582 N N . GLY A 1 78 ? -17.766 -19.281 25.194 1.00 44.03 78 GLY A N 1
ATOM 583 C CA . GLY A 1 78 ? -19.078 -19.694 25.681 1.00 44.03 78 GLY A CA 1
ATOM 584 C C . GLY A 1 78 ? -18.868 -21.021 26.383 1.00 44.03 78 GLY A C 1
ATOM 585 O O . GLY A 1 78 ? -18.676 -22.008 25.644 1.00 44.03 78 GLY A O 1
#

Nearest PDB structures (foldseek):
  1r0l-assembly1_A  TM=3.436E-01  e=8.883E-01  Zymomonas mobilis
  1r0k-assembly2_C  TM=3.413E-01  e=8.883E-01  Zymomonas mobilis
  1r0k-assembly1_B  TM=3.413E-01  e=8.883E-01  Zymomonas mobilis
  1r0l-assembly2_D  TM=3.423E-01  e=1.100E+00  Zymomonas mobilis
  4kp7-assembly1_B  TM=4.892E-01  e=5.652E+00  Plasmodium falciparum HB3

Radius of gyration: 14.11 Å; Cα contacts (8 Å, |Δi|>4): 119; chains: 1; bounding box: 32×34×37 Å

Mean predicted aligned error: 8.48 Å

Secondary structure (DSSP, 8-state):
---EEEPPTT-BBTTSSBPSEEEEPTTS-EEEE-S-TTSSTTS-S-TTTSSSPPSSS--TT--SS-------------

pLDDT: mean 78.2, std 13.96, range [44.03, 93.44]

Sequence (78 aa):
MTPWREAALGELCTCGRQAREVFVRADGDEIGYCGIPDGGAKSGPCPFCGLRRHSPGPCPRYTLRPPLTRDDSRPNGG

Foldseek 3Di:
DFDKDAFDPQFAALQRDGFGMWTQDPVRDIHGDNPDVCSPLVVPDRPQPRHHADPPDGDPSDDRHDPPPPPVPPPDDD

Solvent-accessible surface area (backbone atoms only — not comparable to full-atom values): 4925 Å² total; per-residue (Å²): 130,77,55,66,45,78,38,54,92,73,24,20,12,78,50,63,44,66,18,54,33,28,39,43,45,99,88,67,52,65,43,27,36,58,85,52,92,70,49,50,72,86,67,62,55,26,78,66,75,70,41,77,65,58,78,90,62,68,50,96,66,60,52,37,61,63,76,87,72,82,71,92,68,75,74,85,79,130